Protein AF-A0A2A4QJ67-F1 (afdb_monomer)

Mean predicted aligned error: 8.99 Å

Radius of gyration: 19.33 Å; Cα contacts (8 Å, |Δi|>4): 66; chains: 1; bounding box: 46×24×61 Å

Foldseek 3Di:
DVVVVVVVVVVVVVVVVVVVVVVVVVVLVVLLVLLVVLLVVCVVVVVPDDDPPVSVVVSVVSNLVSLLVCQQPVPPDPDPSNVVSLVSCVVSVRPPVRHDPD

Sequence (102 aa):
MKKIFISFLAGVVLTAFLAYLSIAKLIFSSVQEQAYIHINVLALMEKGYNLTIEDQRLSANYGIEHVQTLISDPFVFCDDLTLKIIEKARKLKLKQNLMPDC

Nearest PDB structures (foldseek):
  5jsb-assembly1_B  TM=3.228E-01  e=4.436E+00  synthetic construct

Secondary structure (DSSP, 8-state):
-HHHHHHHHHHHHHHHHHHHHHHHHHHHHHHHHHHHHHHHHHHHHHTT----HHHHHHHHHHHHHHHHHHHHSTTS---HHHHHHHHHHHHTT--GGG----

pLDDT: mean 76.03, std 10.23, range [49.72, 93.06]

Solvent-accessible surface area (backbone atoms only — not comparable to full-atom values): 5758 Å² total; per-residue (Å²): 114,70,66,62,54,52,55,51,51,52,49,54,52,51,53,50,51,53,50,49,54,51,51,51,51,52,52,50,52,54,43,51,54,51,22,44,53,20,47,49,54,52,54,41,48,77,71,66,53,92,65,56,73,64,60,52,51,50,30,50,53,52,20,52,54,35,45,49,59,60,27,75,55,38,88,81,60,79,44,76,65,52,50,52,44,51,53,53,39,53,77,71,64,47,82,69,95,55,64,53,97,116

Structure (mmCIF, N/CA/C/O backbone):
data_AF-A0A2A4QJ67-F1
#
_entry.id   AF-A0A2A4QJ67-F1
#
loop_
_atom_site.group_PDB
_atom_site.id
_atom_site.type_symbol
_atom_site.label_atom_id
_atom_site.label_alt_id
_atom_site.label_comp_id
_atom_site.label_asym_id
_atom_site.label_entity_id
_atom_site.label_seq_id
_atom_site.pdbx_PDB_ins_code
_atom_site.Cartn_x
_atom_site.Cartn_y
_atom_site.Cartn_z
_atom_site.occupancy
_atom_site.B_iso_or_equiv
_atom_site.auth_seq_id
_atom_site.auth_comp_id
_atom_site.auth_asym_id
_atom_site.auth_atom_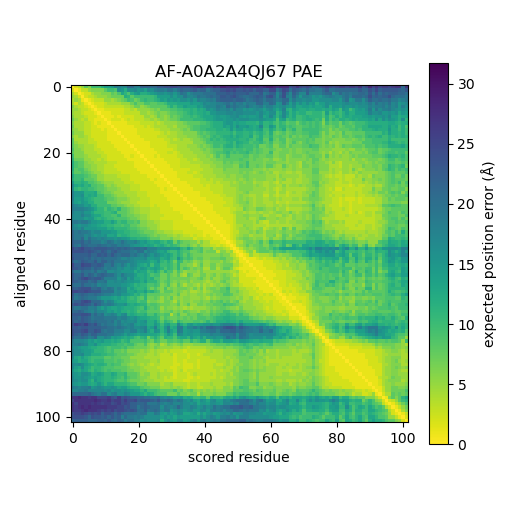id
_atom_site.pdbx_PDB_model_num
ATOM 1 N N . MET A 1 1 ? 29.918 1.762 -39.419 1.00 62.50 1 MET A N 1
ATOM 2 C CA . MET A 1 1 ? 29.682 2.709 -38.302 1.00 62.50 1 MET A CA 1
ATOM 3 C C . MET A 1 1 ? 28.212 2.823 -37.872 1.00 62.50 1 MET A C 1
ATOM 5 O O . MET A 1 1 ? 27.966 2.655 -36.689 1.00 62.50 1 MET A O 1
ATOM 9 N N . LYS A 1 2 ? 27.220 2.996 -38.769 1.00 65.00 2 LYS A N 1
ATOM 10 C CA . LYS A 1 2 ? 25.783 3.096 -38.390 1.00 65.00 2 LYS A CA 1
ATOM 11 C C . LYS A 1 2 ? 25.229 1.946 -37.522 1.00 65.00 2 LYS A C 1
ATOM 13 O O . LYS A 1 2 ? 24.496 2.209 -36.582 1.00 65.00 2 LYS A O 1
ATOM 18 N N . LYS A 1 3 ? 25.589 0.685 -37.802 1.00 66.88 3 LYS A N 1
ATOM 19 C CA . LYS A 1 3 ? 25.082 -0.482 -37.045 1.00 66.88 3 LYS A CA 1
ATOM 20 C C . LYS A 1 3 ? 25.522 -0.489 -35.574 1.00 66.88 3 LYS A C 1
ATOM 22 O O . LYS A 1 3 ? 24.712 -0.783 -34.709 1.00 66.88 3 LYS A O 1
ATOM 27 N N . ILE A 1 4 ? 26.768 -0.095 -35.301 1.00 71.44 4 ILE A N 1
ATOM 28 C CA . ILE A 1 4 ? 27.323 -0.018 -33.937 1.00 71.44 4 ILE A CA 1
ATOM 29 C C . ILE A 1 4 ? 26.583 1.054 -33.125 1.00 71.44 4 ILE A C 1
ATOM 31 O O . ILE A 1 4 ? 26.225 0.820 -31.977 1.00 71.44 4 ILE A O 1
ATOM 35 N N . PHE A 1 5 ? 26.285 2.197 -33.748 1.00 77.00 5 PHE A N 1
ATOM 36 C CA . PHE A 1 5 ? 25.530 3.278 -33.115 1.00 77.00 5 PHE A CA 1
ATOM 37 C C . PHE A 1 5 ? 24.084 2.873 -32.777 1.00 77.00 5 PHE A C 1
ATOM 39 O O . PHE A 1 5 ? 23.597 3.184 -31.696 1.00 77.00 5 PHE A O 1
ATOM 46 N N . ILE A 1 6 ? 23.414 2.126 -33.663 1.00 79.69 6 ILE A N 1
ATOM 47 C CA . ILE A 1 6 ? 22.047 1.630 -33.428 1.00 79.69 6 ILE A CA 1
ATOM 48 C C . ILE A 1 6 ? 22.018 0.615 -32.278 1.00 79.69 6 ILE A C 1
ATOM 50 O O . ILE A 1 6 ? 21.158 0.709 -31.407 1.00 79.69 6 ILE A O 1
ATOM 54 N N . SER A 1 7 ? 22.969 -0.324 -32.235 1.00 80.56 7 SER A N 1
ATOM 55 C CA . SER A 1 7 ? 23.069 -1.296 -31.138 1.00 80.56 7 SER A CA 1
ATOM 56 C C . SER A 1 7 ? 23.380 -0.630 -29.796 1.00 80.56 7 SER A C 1
ATOM 58 O O . SER A 1 7 ? 22.808 -1.015 -28.780 1.00 80.56 7 SER A O 1
ATOM 60 N N . PHE A 1 8 ? 24.236 0.396 -29.790 1.00 86.94 8 PHE A N 1
ATOM 61 C CA . PHE A 1 8 ? 24.518 1.186 -28.592 1.00 86.94 8 PHE A CA 1
ATOM 62 C C . PHE A 1 8 ? 23.266 1.922 -28.091 1.00 86.94 8 PHE A C 1
ATOM 64 O O . PHE A 1 8 ? 22.926 1.822 -26.915 1.00 86.94 8 PHE A O 1
ATOM 71 N N . LEU A 1 9 ? 22.534 2.593 -28.987 1.00 89.31 9 LEU A N 1
ATOM 72 C CA . LEU A 1 9 ? 21.305 3.308 -28.638 1.00 89.31 9 LEU A CA 1
ATOM 73 C C . LEU A 1 9 ? 20.225 2.358 -28.097 1.00 89.31 9 LEU A C 1
ATOM 75 O O . LEU A 1 9 ? 19.594 2.660 -27.088 1.00 89.31 9 LEU A O 1
ATOM 79 N N . ALA A 1 10 ? 20.050 1.189 -28.720 1.00 89.19 10 ALA A N 1
ATOM 80 C CA . ALA A 1 10 ? 19.120 0.168 -28.241 1.00 89.19 10 ALA A CA 1
ATOM 81 C C . ALA A 1 10 ? 19.484 -0.329 -26.832 1.00 89.19 10 ALA A C 1
ATOM 83 O O . ALA A 1 10 ? 18.600 -0.502 -25.996 1.00 89.19 10 ALA A O 1
ATOM 84 N N . GL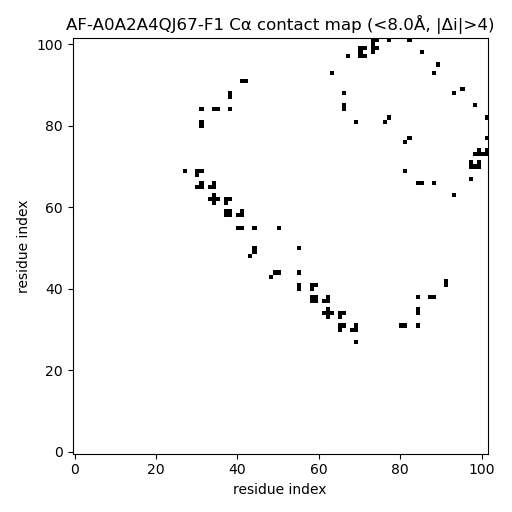Y A 1 11 ? 20.781 -0.500 -26.550 1.00 90.12 11 GLY A N 1
ATOM 85 C CA . GLY A 1 11 ? 21.268 -0.857 -25.218 1.00 90.12 11 GLY A CA 1
ATOM 86 C C . GLY A 1 11 ? 20.921 0.194 -24.162 1.00 90.12 11 GLY A C 1
ATOM 87 O O . GLY A 1 11 ? 20.407 -0.161 -23.106 1.00 90.12 11 GLY A O 1
ATOM 88 N N . VAL A 1 12 ? 21.131 1.479 -24.465 1.00 91.38 12 VAL A N 1
ATOM 89 C CA . VAL A 1 12 ? 20.795 2.594 -23.557 1.00 91.38 12 VAL A CA 1
ATOM 90 C C . VAL A 1 12 ? 19.289 2.683 -23.297 1.00 91.38 12 VAL A C 1
ATOM 92 O O . VAL A 1 12 ? 18.868 2.894 -22.163 1.00 91.38 12 VAL A O 1
ATOM 95 N N . VAL A 1 13 ? 18.461 2.496 -24.327 1.00 92.81 13 VAL A N 1
ATOM 96 C CA . VAL A 1 13 ? 16.998 2.511 -24.170 1.00 92.81 13 VAL A CA 1
ATOM 97 C C . VAL A 1 13 ? 16.531 1.341 -23.306 1.00 92.81 13 VAL A C 1
ATOM 99 O O . VAL A 1 13 ? 15.706 1.530 -22.415 1.00 92.81 13 VAL A O 1
ATOM 102 N N . LEU A 1 14 ? 17.082 0.143 -23.521 1.00 93.06 14 LEU A N 1
ATOM 103 C CA . LEU A 1 14 ? 16.717 -1.038 -22.743 1.00 93.06 14 LEU A CA 1
ATOM 104 C C . LEU A 1 14 ? 17.107 -0.895 -21.266 1.00 93.06 14 LEU A C 1
ATOM 106 O O . LEU A 1 14 ? 16.306 -1.217 -20.390 1.00 93.06 14 LEU A O 1
ATOM 110 N N . THR A 1 15 ? 18.308 -0.390 -20.972 1.00 92.62 15 THR A N 1
ATOM 111 C CA . THR A 1 15 ? 18.737 -0.175 -19.582 1.00 92.62 15 THR A CA 1
ATOM 112 C C . THR A 1 15 ? 17.923 0.918 -18.899 1.00 92.62 15 THR A C 1
ATOM 114 O O . THR A 1 15 ? 17.524 0.733 -17.750 1.00 92.62 15 THR A O 1
ATOM 117 N N . ALA A 1 16 ? 17.602 2.011 -19.598 1.00 91.75 16 ALA A N 1
ATOM 118 C CA . ALA A 1 16 ? 16.721 3.055 -19.077 1.00 91.75 16 ALA A CA 1
ATOM 119 C C . ALA A 1 16 ? 15.310 2.522 -18.776 1.00 91.75 16 ALA A C 1
ATOM 121 O O . ALA A 1 16 ? 14.747 2.823 -17.725 1.00 91.75 16 ALA A O 1
ATOM 122 N N . PHE A 1 17 ? 14.762 1.681 -19.658 1.00 90.56 17 PHE A N 1
ATOM 123 C CA . PHE A 1 17 ? 13.453 1.057 -19.466 1.00 90.56 17 PHE A CA 1
ATOM 124 C C . PHE A 1 17 ? 13.427 0.122 -18.247 1.00 90.56 17 PHE A C 1
ATOM 126 O O . PHE A 1 17 ? 12.522 0.204 -17.417 1.00 90.56 17 PHE A O 1
ATOM 133 N N . LEU A 1 18 ? 14.447 -0.726 -18.084 1.00 88.25 18 LEU A N 1
ATOM 134 C CA . LEU A 1 18 ? 14.561 -1.616 -16.922 1.00 88.25 18 LEU A CA 1
ATOM 135 C C . LEU A 1 18 ? 14.759 -0.843 -15.610 1.00 88.25 18 LEU A C 1
ATOM 137 O O . LEU A 1 18 ? 14.174 -1.206 -14.587 1.00 88.25 18 LEU A O 1
ATOM 141 N N . ALA A 1 19 ? 15.553 0.230 -15.633 1.00 88.69 19 ALA A N 1
ATOM 142 C CA . ALA A 1 19 ? 15.733 1.104 -14.478 1.00 88.69 19 ALA A CA 1
ATOM 143 C C . ALA A 1 19 ? 14.413 1.775 -14.075 1.00 88.69 19 ALA A C 1
ATOM 145 O O . ALA A 1 19 ? 14.053 1.758 -12.899 1.00 88.69 19 ALA A O 1
ATOM 146 N N . TYR A 1 20 ? 13.656 2.287 -15.049 1.00 86.56 20 TYR A N 1
ATOM 147 C CA . TYR A 1 20 ? 12.337 2.869 -14.816 1.00 86.56 20 TYR A CA 1
ATOM 148 C C . TYR A 1 20 ? 11.371 1.868 -14.169 1.00 86.56 20 TYR A C 1
ATOM 150 O O . TYR A 1 20 ? 10.785 2.173 -13.131 1.00 86.56 20 TYR A O 1
ATOM 158 N N . LEU A 1 21 ? 11.264 0.649 -14.713 1.00 83.00 21 LEU A N 1
ATOM 159 C CA . LEU A 1 21 ? 10.411 -0.401 -14.142 1.00 83.00 21 LEU A CA 1
ATOM 160 C C . LEU A 1 21 ? 10.818 -0.769 -12.707 1.00 83.00 21 LEU A C 1
ATOM 162 O O . LEU A 1 21 ? 9.960 -0.997 -11.855 1.00 83.00 21 LEU A O 1
ATOM 166 N N . SER A 1 22 ? 12.123 -0.810 -12.430 1.00 81.88 22 SER A N 1
ATOM 167 C CA . SER A 1 22 ? 12.647 -1.141 -11.100 1.00 81.88 22 SER A CA 1
ATOM 168 C C . SER A 1 22 ? 12.307 -0.062 -10.071 1.00 81.88 22 SER A C 1
ATOM 170 O O . SER A 1 22 ? 11.867 -0.381 -8.968 1.00 81.88 22 SER A O 1
ATOM 172 N N . ILE A 1 23 ? 12.462 1.213 -10.442 1.00 83.44 23 ILE A N 1
ATOM 173 C CA . ILE A 1 23 ? 12.101 2.354 -9.589 1.00 83.44 23 ILE A CA 1
ATOM 174 C C . ILE A 1 23 ? 10.588 2.386 -9.357 1.00 83.44 23 ILE A C 1
ATOM 176 O O . ILE A 1 23 ? 10.156 2.535 -8.216 1.00 83.44 23 ILE A O 1
ATOM 180 N N . ALA A 1 24 ? 9.784 2.185 -10.405 1.00 80.44 24 ALA A N 1
ATOM 181 C CA . ALA A 1 24 ? 8.330 2.127 -10.288 1.00 80.44 24 ALA A CA 1
ATOM 182 C C . ALA A 1 24 ? 7.886 1.029 -9.309 1.00 80.44 24 ALA A C 1
ATOM 184 O O . ALA A 1 24 ? 7.075 1.286 -8.422 1.00 80.44 24 ALA A O 1
ATOM 185 N N . LYS A 1 25 ? 8.482 -0.168 -9.400 1.00 81.88 25 LYS A N 1
ATOM 186 C CA . LYS A 1 25 ? 8.200 -1.274 -8.476 1.00 81.88 25 LYS A CA 1
ATOM 187 C C . LYS A 1 25 ? 8.595 -0.949 -7.032 1.00 81.88 25 LYS A C 1
ATOM 189 O O . LYS A 1 25 ? 7.854 -1.289 -6.115 1.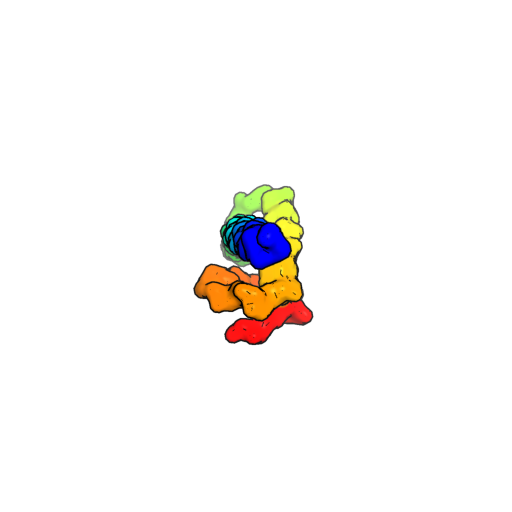00 81.88 25 LYS A O 1
ATOM 194 N N . LEU A 1 26 ? 9.741 -0.299 -6.821 1.00 82.81 26 LEU A N 1
ATOM 195 C CA . LEU A 1 26 ? 10.192 0.098 -5.484 1.00 82.81 26 LEU A CA 1
ATOM 196 C C . LEU A 1 26 ? 9.234 1.113 -4.845 1.00 82.81 26 LEU A C 1
ATOM 198 O O . LEU A 1 26 ? 8.829 0.936 -3.697 1.00 82.81 26 LEU A O 1
ATOM 202 N N . ILE A 1 27 ? 8.847 2.148 -5.598 1.00 81.75 27 ILE A N 1
ATOM 203 C CA . ILE A 1 27 ? 7.887 3.160 -5.138 1.00 81.75 27 ILE A CA 1
ATOM 204 C C . ILE A 1 27 ? 6.555 2.487 -4.811 1.00 81.75 27 ILE A C 1
ATOM 206 O O . ILE A 1 27 ? 6.030 2.683 -3.718 1.00 81.75 27 ILE A O 1
ATOM 210 N N . PHE A 1 28 ? 6.055 1.630 -5.702 1.00 80.69 28 PHE A N 1
ATOM 211 C CA . PHE A 1 28 ? 4.805 0.912 -5.489 1.00 80.69 28 PHE A CA 1
ATOM 212 C C . PHE A 1 28 ? 4.832 0.062 -4.208 1.00 80.69 28 PHE A C 1
ATOM 214 O O . PHE A 1 28 ? 3.947 0.202 -3.367 1.00 80.69 28 PHE A O 1
ATOM 221 N N . SER A 1 29 ? 5.896 -0.720 -3.994 1.00 81.06 29 SER A N 1
ATOM 222 C CA . SER A 1 29 ? 6.078 -1.515 -2.770 1.00 81.06 29 SER A CA 1
ATOM 223 C C . SER A 1 29 ? 6.047 -0.653 -1.507 1.00 81.06 29 SER A C 1
ATOM 225 O O . SER A 1 29 ? 5.423 -1.024 -0.516 1.00 81.06 29 SER A O 1
ATOM 227 N N . SER A 1 30 ? 6.691 0.517 -1.539 1.00 83.12 30 SER A N 1
ATOM 228 C CA . SER A 1 30 ? 6.697 1.430 -0.391 1.00 83.12 30 SER A CA 1
ATOM 229 C C . SER A 1 30 ? 5.308 2.010 -0.094 1.00 83.12 30 SER A C 1
ATOM 231 O O . SER A 1 30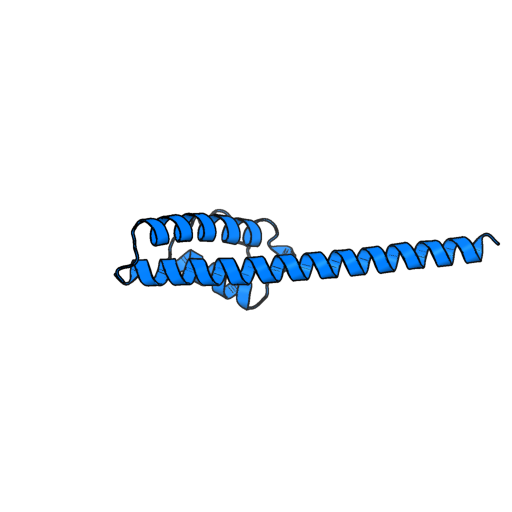 ? 4.927 2.140 1.069 1.00 83.12 30 SER A O 1
ATOM 233 N N . VAL A 1 31 ? 4.520 2.300 -1.135 1.00 81.94 31 VAL A N 1
ATOM 234 C CA . VAL A 1 31 ? 3.144 2.800 -1.004 1.00 81.94 31 VAL A CA 1
ATOM 235 C C . VAL A 1 31 ? 2.232 1.712 -0.434 1.00 81.94 31 VAL A C 1
ATOM 237 O O . VAL A 1 31 ? 1.414 2.002 0.440 1.00 81.94 31 VAL A O 1
ATOM 240 N N . GLN A 1 32 ? 2.396 0.455 -0.865 1.00 81.50 32 GLN A N 1
ATOM 241 C CA . GLN A 1 32 ? 1.648 -0.685 -0.324 1.00 81.50 32 GLN A CA 1
ATOM 242 C C . GLN A 1 32 ? 1.892 -0.875 1.175 1.00 81.50 32 GLN A C 1
ATOM 244 O O . GLN A 1 32 ? 0.938 -1.016 1.942 1.00 81.50 32 GLN A O 1
ATOM 249 N N . GLU A 1 33 ? 3.154 -0.861 1.610 1.00 83.62 33 GLU A N 1
ATOM 250 C CA . GLU A 1 33 ? 3.496 -1.013 3.027 1.00 83.62 33 GLU A CA 1
ATOM 251 C C . GLU A 1 33 ? 2.880 0.102 3.880 1.00 83.62 33 GLU A C 1
ATOM 253 O O . GLU A 1 33 ? 2.260 -0.177 4.911 1.00 83.62 33 GLU A O 1
ATOM 258 N N . GLN A 1 34 ? 2.969 1.355 3.423 1.00 83.81 34 GLN A N 1
ATOM 259 C CA . GLN A 1 34 ? 2.367 2.494 4.121 1.00 83.81 34 GLN A CA 1
ATOM 260 C C . GLN A 1 34 ? 0.840 2.378 4.193 1.00 83.81 34 GLN A C 1
ATOM 262 O O . GLN A 1 34 ? 0.262 2.515 5.275 1.00 83.81 34 GLN A O 1
ATOM 267 N N . ALA A 1 35 ? 0.177 2.037 3.082 1.00 81.44 35 ALA A N 1
ATOM 268 C CA . ALA A 1 35 ? -1.267 1.804 3.062 1.00 81.44 35 ALA A CA 1
ATOM 269 C C . ALA A 1 35 ? -1.678 0.718 4.066 1.00 81.44 35 ALA A C 1
ATOM 271 O O . ALA A 1 35 ? -2.650 0.884 4.809 1.00 81.44 35 ALA A O 1
ATOM 272 N N . TYR A 1 36 ? -0.920 -0.380 4.125 1.00 82.38 36 TYR A N 1
ATOM 273 C CA . TYR A 1 36 ? -1.197 -1.485 5.033 1.00 82.38 36 TYR A CA 1
ATOM 274 C C . TYR A 1 36 ? -1.087 -1.069 6.506 1.00 82.38 36 TYR A C 1
ATOM 276 O O . TYR A 1 36 ? -1.969 -1.409 7.301 1.00 82.38 36 TYR A O 1
ATOM 284 N N . ILE A 1 37 ? -0.052 -0.303 6.869 1.00 82.88 37 ILE A N 1
ATOM 285 C CA . ILE A 1 37 ? 0.127 0.234 8.226 1.00 82.88 37 ILE A CA 1
ATOM 286 C C . ILE A 1 37 ? -1.058 1.127 8.602 1.00 82.88 37 ILE A C 1
ATOM 288 O O . ILE A 1 37 ? -1.691 0.903 9.637 1.00 82.88 37 ILE A O 1
ATOM 292 N N . HIS A 1 38 ? -1.409 2.089 7.747 1.00 83.38 38 HIS A N 1
ATOM 293 C CA . HIS A 1 38 ? -2.473 3.051 8.034 1.00 83.38 38 HIS A CA 1
ATOM 294 C C . HIS A 1 38 ? -3.854 2.406 8.147 1.00 83.38 38 HIS A C 1
ATOM 296 O O . HIS A 1 38 ? -4.618 2.721 9.062 1.00 83.38 38 HIS A O 1
ATOM 302 N N . ILE A 1 39 ? -4.162 1.444 7.277 1.00 80.69 39 ILE A N 1
ATOM 303 C CA . ILE A 1 39 ? -5.385 0.645 7.388 1.00 80.69 39 ILE A CA 1
ATOM 304 C C . ILE A 1 39 ? -5.408 -0.164 8.687 1.00 80.69 39 ILE A C 1
ATOM 306 O O . ILE A 1 39 ? -6.469 -0.342 9.286 1.00 80.69 39 ILE A O 1
ATOM 310 N N . ASN A 1 40 ? -4.262 -0.665 9.149 1.00 81.75 40 ASN A N 1
ATOM 311 C CA . ASN A 1 40 ? -4.210 -1.426 10.391 1.00 81.75 40 ASN A CA 1
ATOM 312 C C . ASN A 1 40 ? -4.458 -0.538 11.617 1.00 81.75 40 ASN A C 1
ATOM 314 O O . ASN A 1 40 ? -5.157 -0.954 12.538 1.00 81.75 40 ASN A O 1
ATOM 318 N N . VAL A 1 41 ? -3.949 0.694 11.604 1.00 82.00 41 VAL A N 1
ATOM 319 C CA . VAL A 1 41 ? -4.260 1.708 12.620 1.00 82.00 41 VAL A CA 1
ATOM 320 C C . VAL A 1 41 ? -5.758 2.032 12.614 1.00 82.00 41 VAL A C 1
ATOM 322 O O . VAL A 1 41 ? -6.385 1.989 13.670 1.00 82.00 41 VAL A O 1
ATOM 325 N N . LEU A 1 42 ? -6.365 2.234 11.438 1.00 80.12 42 LEU A N 1
ATOM 326 C CA . LEU A 1 42 ? -7.818 2.424 11.311 1.00 80.12 42 LEU A CA 1
ATOM 327 C C . LEU A 1 42 ? -8.620 1.236 11.875 1.00 80.12 42 LEU A C 1
ATOM 329 O O . LEU A 1 42 ? -9.613 1.431 12.571 1.00 80.12 42 LEU A O 1
ATOM 333 N N . ALA A 1 43 ? -8.171 0.001 11.639 1.00 81.50 43 ALA A N 1
ATOM 334 C CA . ALA A 1 43 ? -8.813 -1.194 12.189 1.00 81.50 43 ALA A CA 1
ATOM 335 C C . ALA A 1 43 ? -8.692 -1.296 13.722 1.00 81.50 43 ALA A C 1
ATOM 337 O O . ALA A 1 43 ? -9.572 -1.851 14.380 1.00 81.50 43 ALA A O 1
ATOM 338 N N . LEU A 1 44 ? -7.613 -0.775 14.315 1.00 82.31 44 LEU A N 1
ATOM 339 C CA . LEU A 1 44 ? -7.488 -0.669 15.771 1.00 82.31 44 LEU A CA 1
ATOM 340 C C . LEU A 1 44 ? -8.434 0.403 16.331 1.00 82.31 44 LEU A C 1
ATOM 342 O O . LEU A 1 44 ? -9.054 0.185 17.369 1.00 82.31 44 LEU A O 1
ATOM 346 N N . MET A 1 45 ? -8.617 1.519 15.626 1.00 79.06 45 MET A N 1
ATOM 347 C CA . MET A 1 45 ? -9.604 2.531 16.017 1.00 79.06 45 MET A CA 1
ATOM 348 C C . MET A 1 45 ? -11.027 1.968 16.034 1.00 79.06 45 MET A C 1
ATOM 350 O O . MET A 1 45 ? -11.752 2.184 17.000 1.00 79.06 45 MET A O 1
ATOM 354 N N . GLU A 1 46 ? -11.413 1.199 15.009 1.00 79.38 46 GLU A N 1
ATOM 355 C CA . GLU A 1 46 ? -12.735 0.554 14.936 1.00 79.38 46 GLU A CA 1
ATOM 356 C C . GLU A 1 46 ? -12.985 -0.392 16.125 1.00 79.38 46 GLU A C 1
ATOM 358 O O . GLU A 1 46 ? -14.109 -0.520 16.605 1.00 79.38 46 GLU A O 1
ATOM 363 N N . LYS A 1 47 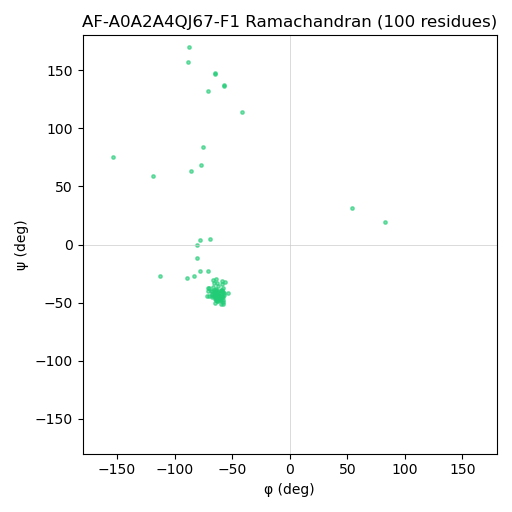? -11.924 -1.009 16.659 1.00 82.38 47 LYS A N 1
ATOM 364 C CA . LYS A 1 47 ? -11.978 -1.870 17.852 1.00 82.38 47 LYS A CA 1
ATOM 365 C C . LYS A 1 47 ? -11.987 -1.104 19.183 1.00 82.38 47 LYS A C 1
ATOM 367 O O . LYS A 1 47 ? -12.043 -1.742 20.232 1.00 82.38 47 LYS A O 1
ATOM 372 N N . GLY A 1 48 ? -11.931 0.228 19.163 1.00 78.12 48 GLY A N 1
ATOM 373 C CA . GLY A 1 48 ? -11.998 1.071 20.360 1.00 78.12 48 GLY A CA 1
ATOM 374 C C . GLY A 1 48 ? -10.670 1.251 21.102 1.00 78.12 48 GLY A C 1
ATOM 375 O O . GLY A 1 48 ? -10.679 1.614 22.277 1.00 78.12 48 GLY A O 1
ATOM 376 N N . TYR A 1 49 ? -9.524 1.003 20.457 1.00 79.88 49 TYR A N 1
ATOM 377 C CA . TYR A 1 49 ? -8.223 1.301 21.065 1.00 79.88 49 TYR A CA 1
ATOM 378 C C . TYR A 1 49 ? -7.984 2.823 21.134 1.00 79.88 49 TYR A C 1
ATOM 380 O O . TYR A 1 49 ? -8.148 3.535 20.143 1.00 79.88 49 TYR A O 1
ATOM 388 N N . ASN A 1 50 ? -7.555 3.317 22.303 1.00 75.38 50 ASN A N 1
ATOM 389 C CA . ASN A 1 50 ? -7.273 4.738 22.551 1.00 75.38 50 ASN A CA 1
ATOM 390 C C . ASN A 1 50 ? -5.946 5.174 21.903 1.00 75.38 50 ASN A C 1
ATOM 392 O O . ASN A 1 50 ? -4.897 5.200 22.543 1.00 75.38 50 ASN A O 1
ATOM 396 N N . LEU A 1 51 ? -6.009 5.519 20.620 1.00 74.50 51 LEU A N 1
ATOM 397 C CA . LEU A 1 51 ? -4.996 6.316 19.920 1.00 74.50 51 LEU A CA 1
ATOM 398 C C . LEU A 1 51 ? -5.324 7.807 20.067 1.00 74.50 51 LEU A C 1
ATOM 400 O O . LEU A 1 51 ? -6.487 8.152 20.289 1.00 74.50 51 LEU A O 1
ATOM 404 N N . THR A 1 52 ? -4.342 8.702 19.935 1.00 79.06 52 THR A N 1
ATOM 405 C CA . THR A 1 52 ? -4.644 10.140 19.988 1.00 79.06 52 THR A CA 1
ATOM 406 C C . THR A 1 52 ? -5.524 10.539 18.798 1.00 79.06 52 THR A C 1
ATOM 408 O O . THR A 1 52 ? -5.401 9.974 17.714 1.00 79.06 52 THR A O 1
ATOM 411 N N . ILE A 1 53 ? -6.425 11.511 18.978 1.00 73.69 53 ILE A N 1
ATOM 412 C CA . ILE A 1 53 ? -7.332 11.980 17.908 1.00 73.69 53 ILE A CA 1
ATOM 413 C C . ILE A 1 53 ? -6.543 12.434 16.662 1.00 73.69 53 ILE A C 1
ATOM 415 O O . ILE A 1 53 ? -7.001 12.251 15.534 1.00 73.69 53 ILE A O 1
ATOM 419 N N . GLU A 1 54 ? -5.337 12.974 16.853 1.00 75.19 54 GLU A N 1
ATOM 420 C CA . GLU A 1 54 ? -4.447 13.363 15.756 1.00 75.19 54 GLU A CA 1
ATOM 421 C C . GLU A 1 54 ? -3.870 12.153 15.008 1.00 75.19 54 GLU A C 1
ATOM 423 O O . GLU A 1 54 ? -3.940 12.127 13.779 1.00 75.19 54 GLU A O 1
ATOM 428 N N . ASP A 1 55 ? -3.400 11.110 15.705 1.00 69.81 55 ASP A N 1
ATOM 429 C CA . ASP A 1 55 ? -2.914 9.871 15.065 1.00 69.81 55 ASP A CA 1
ATOM 430 C C . ASP A 1 55 ? -4.009 9.211 14.221 1.00 69.81 55 ASP A C 1
ATOM 432 O O . ASP A 1 55 ? -3.774 8.717 13.115 1.00 69.81 55 ASP A O 1
ATOM 436 N N . GLN A 1 56 ? -5.236 9.246 14.738 1.00 68.81 56 GLN A N 1
ATOM 437 C CA . GLN A 1 56 ? -6.423 8.721 14.081 1.00 68.81 56 GLN A CA 1
ATOM 438 C C . GLN A 1 56 ? -6.735 9.466 12.781 1.00 68.81 56 GLN A C 1
ATOM 440 O O . GLN A 1 56 ? -6.950 8.853 11.733 1.00 68.81 56 GLN A O 1
ATOM 445 N N . ARG A 1 57 ? -6.728 10.801 12.839 1.00 73.56 57 ARG A N 1
ATOM 446 C CA . ARG A 1 57 ? -7.003 11.666 11.691 1.00 73.56 57 ARG A CA 1
ATOM 447 C C . ARG A 1 57 ? -5.904 11.573 10.636 1.00 73.56 57 ARG A C 1
ATOM 449 O O . ARG A 1 57 ? -6.224 11.450 9.453 1.00 73.56 57 ARG A O 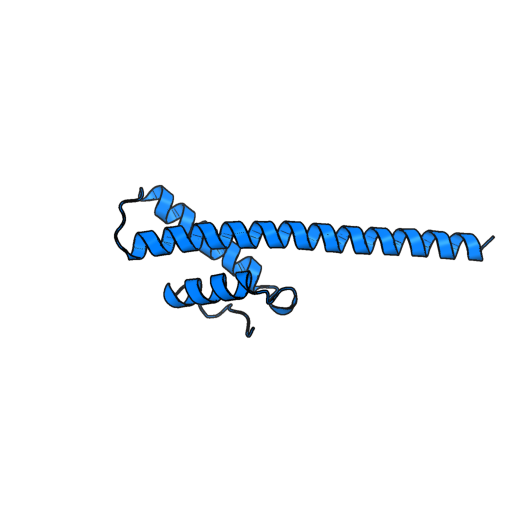1
ATOM 456 N N . LEU A 1 58 ? -4.632 11.613 11.044 1.00 74.56 58 LEU A N 1
ATOM 457 C CA . LEU A 1 58 ? -3.509 11.426 10.127 1.00 74.56 58 LEU A CA 1
ATOM 458 C C . LEU A 1 58 ? -3.629 10.074 9.429 1.00 74.56 58 LEU A C 1
ATOM 460 O O . LEU A 1 58 ? -3.608 10.017 8.203 1.00 74.56 58 LEU A O 1
ATOM 464 N N . SER A 1 59 ? -3.816 8.997 10.190 1.00 77.00 59 SER A N 1
ATOM 465 C CA . SER A 1 59 ? -3.866 7.660 9.611 1.00 77.00 59 SER A CA 1
ATOM 466 C C . SER A 1 59 ? -5.066 7.447 8.692 1.00 77.00 59 SER A C 1
ATOM 468 O O . SER A 1 59 ? -4.946 6.739 7.694 1.00 77.00 59 SER A O 1
ATOM 470 N N . ALA A 1 60 ? -6.209 8.072 8.982 1.00 74.06 60 ALA A N 1
ATOM 471 C CA . ALA A 1 60 ? -7.359 8.056 8.086 1.00 74.06 60 ALA A CA 1
ATOM 472 C C . ALA A 1 60 ? -7.053 8.751 6.753 1.00 74.06 60 ALA A C 1
ATOM 474 O O . ALA A 1 60 ? -7.319 8.186 5.693 1.00 74.06 60 ALA A O 1
ATOM 475 N N . ASN A 1 61 ? -6.455 9.943 6.803 1.00 74.19 61 ASN A N 1
ATOM 476 C CA . ASN A 1 61 ? -6.114 10.707 5.605 1.00 74.19 61 ASN A CA 1
ATOM 477 C C . ASN A 1 61 ? -5.060 9.986 4.755 1.00 74.19 61 ASN A C 1
ATOM 479 O O . ASN A 1 61 ? -5.290 9.759 3.568 1.00 74.19 61 ASN A O 1
ATOM 483 N N . TYR A 1 62 ? -3.957 9.554 5.373 1.00 74.69 62 TYR A N 1
ATOM 484 C CA . TYR A 1 62 ? -2.886 8.834 4.681 1.00 74.69 62 TYR A CA 1
ATOM 485 C C . TYR A 1 62 ? -3.354 7.486 4.137 1.00 74.69 62 TYR A C 1
ATOM 487 O O . TYR A 1 62 ? -3.038 7.140 2.999 1.00 74.69 62 TYR A O 1
ATOM 495 N N . GLY A 1 63 ? -4.145 6.744 4.920 1.00 73.75 63 GLY A N 1
ATOM 496 C CA . GLY A 1 63 ? -4.723 5.476 4.493 1.00 73.75 63 GLY A CA 1
ATOM 497 C C . GLY A 1 63 ? -5.598 5.642 3.256 1.00 73.75 63 GLY A C 1
ATOM 498 O O . GLY A 1 63 ? -5.454 4.875 2.313 1.00 73.75 63 GLY A O 1
ATOM 499 N N . ILE A 1 64 ? -6.456 6.666 3.215 1.00 70.44 64 ILE A N 1
ATOM 500 C CA . ILE A 1 64 ? -7.299 6.941 2.044 1.00 70.44 64 ILE A CA 1
ATOM 501 C C . ILE A 1 64 ? -6.448 7.323 0.826 1.00 70.44 64 ILE A C 1
ATOM 503 O O . ILE A 1 64 ? -6.676 6.775 -0.247 1.00 70.44 64 ILE A O 1
ATOM 507 N N . GLU A 1 65 ? -5.468 8.213 0.974 1.00 74.69 65 GLU A N 1
ATOM 508 C CA . GLU A 1 65 ? -4.623 8.688 -0.133 1.00 74.69 65 GLU A CA 1
ATOM 509 C C . GLU A 1 65 ? -3.767 7.571 -0.754 1.00 74.69 65 GLU A C 1
ATOM 511 O O . GLU A 1 65 ? -3.717 7.405 -1.977 1.00 74.69 65 GLU A O 1
ATOM 516 N N . HIS A 1 66 ? -3.135 6.746 0.084 1.00 71.56 66 HIS A N 1
ATOM 517 C CA . HIS A 1 66 ? -2.286 5.655 -0.392 1.00 71.56 66 HIS A CA 1
ATOM 518 C C . HIS A 1 66 ? -3.117 4.542 -1.017 1.00 71.56 66 HIS A C 1
ATOM 520 O O . HIS A 1 66 ? -2.764 4.019 -2.071 1.00 71.56 66 HIS A O 1
ATOM 526 N N . VAL A 1 67 ? -4.264 4.220 -0.416 1.00 68.88 67 VAL A N 1
ATOM 527 C CA . VAL A 1 67 ? -5.213 3.273 -1.001 1.00 68.88 67 VAL A CA 1
ATOM 528 C C . VAL A 1 67 ? -5.707 3.793 -2.346 1.00 68.88 67 VAL A C 1
ATOM 530 O O . VAL A 1 67 ? -5.698 3.039 -3.304 1.00 68.88 67 VAL A O 1
ATOM 533 N N . GLN A 1 68 ? -6.048 5.075 -2.476 1.00 70.38 68 GLN A N 1
ATOM 534 C CA . GLN A 1 68 ? -6.433 5.653 -3.767 1.00 70.38 68 GLN A CA 1
ATOM 535 C C . GLN A 1 68 ? -5.339 5.516 -4.828 1.00 70.38 68 GLN A C 1
ATOM 537 O O . GLN A 1 68 ? -5.657 5.154 -5.955 1.00 70.38 68 GLN A O 1
ATOM 542 N N . THR A 1 69 ? -4.075 5.728 -4.459 1.00 69.44 69 THR A N 1
ATOM 543 C CA . THR A 1 69 ? -2.924 5.568 -5.365 1.00 69.44 69 THR A CA 1
ATOM 544 C C . THR A 1 69 ? -2.750 4.124 -5.840 1.00 69.44 69 THR A C 1
ATOM 546 O O . THR A 1 69 ? -2.531 3.879 -7.022 1.00 69.44 69 THR A O 1
ATOM 549 N N . LEU A 1 70 ? -2.886 3.147 -4.938 1.00 65.75 70 LEU A N 1
ATOM 550 C CA . LEU A 1 70 ? -2.823 1.721 -5.299 1.00 65.75 70 LEU A CA 1
ATOM 551 C C . LEU A 1 70 ? -3.964 1.313 -6.231 1.00 65.75 70 LEU A C 1
ATOM 553 O O . LEU A 1 70 ? -3.845 0.388 -7.028 1.00 65.75 70 LEU A O 1
ATOM 557 N N . ILE A 1 71 ? -5.087 2.001 -6.086 1.00 64.12 71 ILE A N 1
ATOM 558 C CA . ILE A 1 71 ? -6.331 1.694 -6.753 1.00 64.12 71 ILE A CA 1
ATOM 559 C C . ILE A 1 71 ? -6.450 2.395 -8.122 1.00 64.12 71 ILE A C 1
ATOM 561 O O . ILE A 1 71 ? -7.124 1.869 -9.003 1.00 64.12 71 ILE A O 1
ATOM 565 N N . SER A 1 72 ? -5.820 3.560 -8.319 1.00 63.56 72 SER A N 1
ATOM 566 C CA . SER A 1 72 ? -5.896 4.329 -9.571 1.00 63.56 72 SER A CA 1
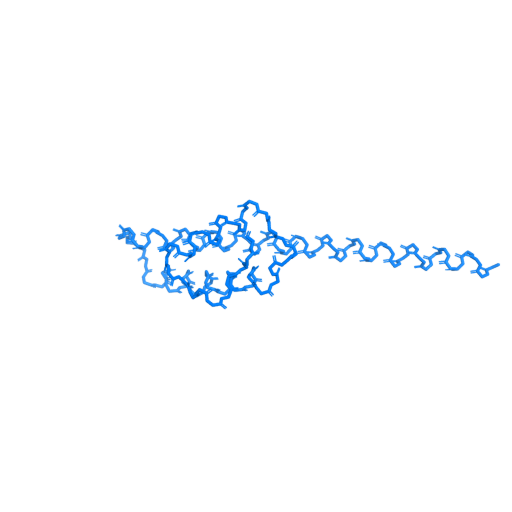ATOM 567 C C . SER A 1 72 ? -5.139 3.695 -10.738 1.00 63.56 72 SER A C 1
ATOM 569 O O . SER A 1 72 ? -5.520 3.932 -11.881 1.00 63.56 72 SER A O 1
ATOM 571 N N . ASP A 1 73 ? -4.145 2.843 -10.462 1.00 60.53 73 ASP A N 1
ATOM 572 C CA . ASP A 1 73 ? -3.424 2.040 -11.465 1.00 60.53 73 ASP A CA 1
ATOM 573 C C . ASP A 1 73 ? -3.598 0.523 -11.215 1.00 60.53 73 ASP A C 1
ATOM 575 O O . ASP A 1 73 ? -2.627 -0.219 -11.024 1.00 60.53 73 ASP A O 1
ATOM 579 N N . PRO A 1 74 ? -4.851 0.030 -11.228 1.00 51.06 74 PRO A N 1
ATOM 580 C CA . PRO A 1 74 ? -5.241 -1.276 -10.693 1.00 51.06 74 PRO A CA 1
ATOM 581 C C . PRO A 1 74 ? -4.592 -2.464 -11.418 1.00 51.06 74 PRO A C 1
ATOM 583 O O . PRO A 1 74 ? -4.295 -3.492 -10.816 1.00 51.06 74 PRO A O 1
ATOM 586 N N . PHE A 1 75 ? -4.361 -2.330 -12.726 1.00 49.72 75 PHE A N 1
ATOM 587 C CA . PHE A 1 75 ? -3.933 -3.437 -13.585 1.00 49.72 75 PHE A CA 1
ATOM 588 C C . PHE A 1 75 ? -2.438 -3.743 -13.507 1.00 49.72 75 PHE A C 1
ATOM 590 O O . PHE A 1 75 ? -1.997 -4.762 -14.038 1.00 49.72 75 PHE A O 1
ATOM 597 N N . VAL A 1 76 ? -1.642 -2.867 -12.889 1.00 56.66 76 VAL A N 1
ATOM 598 C CA . VAL A 1 76 ? -0.183 -3.016 -12.909 1.00 56.66 76 VAL A CA 1
ATOM 599 C C . VAL A 1 76 ? 0.284 -3.994 -11.822 1.00 56.66 76 VAL A C 1
ATOM 601 O O . VAL A 1 76 ? 1.293 -4.672 -12.018 1.00 56.66 76 VAL A O 1
ATOM 604 N N . PHE A 1 77 ? -0.460 -4.145 -10.715 1.00 63.50 77 PHE A N 1
ATOM 605 C CA . PHE A 1 77 ? -0.002 -4.918 -9.556 1.00 63.50 77 PHE A CA 1
ATOM 606 C C . PHE A 1 77 ? -1.150 -5.521 -8.701 1.00 63.50 77 PHE A C 1
ATOM 608 O O . PHE A 1 77 ? -1.413 -5.070 -7.590 1.00 63.50 77 PHE A O 1
ATOM 615 N N . CYS A 1 78 ? -1.811 -6.589 -9.169 1.00 71.25 78 CYS A N 1
ATOM 616 C CA . CYS A 1 78 ? -2.728 -7.404 -8.341 1.00 71.25 78 CYS A CA 1
ATOM 617 C C . CYS A 1 78 ? -1.958 -8.492 -7.556 1.00 71.25 78 CYS A C 1
ATOM 619 O O . CYS A 1 78 ? -2.122 -9.688 -7.800 1.00 71.25 78 CYS A O 1
ATOM 621 N N . ASP A 1 79 ? -1.062 -8.098 -6.651 1.00 77.00 79 ASP A N 1
ATOM 622 C CA . ASP A 1 79 ? -0.369 -9.039 -5.761 1.00 77.00 79 ASP A CA 1
ATOM 623 C C . ASP A 1 79 ? -1.160 -9.322 -4.464 1.00 77.00 79 ASP A C 1
ATOM 625 O O . ASP A 1 79 ? -2.155 -8.665 -4.145 1.00 77.00 79 ASP A O 1
ATOM 629 N N . ASP A 1 80 ? -0.718 -10.319 -3.691 1.00 82.56 80 ASP A N 1
ATOM 630 C CA . ASP A 1 80 ? -1.395 -10.753 -2.456 1.00 82.56 80 ASP A CA 1
ATOM 631 C C . ASP A 1 80 ? -1.523 -9.623 -1.412 1.00 82.56 80 ASP A C 1
ATOM 633 O O . ASP A 1 80 ? -2.519 -9.537 -0.691 1.00 82.56 80 ASP A O 1
ATOM 637 N N . LEU A 1 81 ? -0.542 -8.715 -1.342 1.00 81.44 81 LEU A N 1
ATOM 638 C CA . LEU A 1 81 ? -0.582 -7.588 -0.410 1.00 81.44 81 LEU A CA 1
ATOM 639 C C . LEU A 1 81 ? -1.626 -6.546 -0.829 1.00 81.44 81 LEU A C 1
ATOM 641 O O . LEU A 1 81 ? -2.407 -6.100 0.015 1.00 81.44 81 LEU A O 1
ATOM 645 N N . THR A 1 82 ? -1.691 -6.200 -2.116 1.00 78.00 82 THR A N 1
ATOM 646 C CA . THR A 1 82 ? -2.702 -5.280 -2.660 1.00 78.00 82 THR A CA 1
ATOM 647 C C . THR A 1 82 ? -4.108 -5.808 -2.409 1.00 78.00 82 THR A C 1
ATOM 649 O O . THR A 1 82 ? -4.963 -5.074 -1.909 1.00 78.00 82 THR A O 1
ATOM 652 N N . LEU A 1 83 ? -4.334 -7.103 -2.646 1.00 80.00 83 LEU A N 1
ATOM 653 C CA . LEU A 1 83 ? -5.618 -7.751 -2.373 1.00 80.00 83 LEU A CA 1
ATOM 654 C C . LEU A 1 83 ? -6.009 -7.651 -0.891 1.00 80.00 83 LEU A C 1
ATOM 656 O O . LEU A 1 83 ? -7.139 -7.275 -0.572 1.00 80.00 83 LEU A O 1
ATOM 660 N N . LYS A 1 84 ? -5.069 -7.897 0.031 1.00 81.94 84 LYS A N 1
ATOM 661 C CA . LYS A 1 84 ? -5.301 -7.752 1.482 1.00 81.94 84 LYS A CA 1
ATOM 662 C C . LYS A 1 84 ? -5.627 -6.317 1.892 1.00 81.94 84 LYS A C 1
ATOM 664 O O . LYS A 1 84 ? -6.481 -6.104 2.756 1.00 81.94 84 LYS A O 1
ATOM 669 N N . ILE A 1 85 ? -4.948 -5.335 1.299 1.00 80.06 85 ILE A N 1
ATOM 670 C CA . ILE A 1 85 ? -5.195 -3.904 1.526 1.00 80.06 85 ILE A CA 1
ATOM 671 C C . ILE A 1 85 ? -6.619 -3.547 1.086 1.00 80.06 85 ILE A C 1
ATOM 673 O O . ILE A 1 85 ? -7.370 -2.960 1.868 1.00 80.06 85 ILE A O 1
ATOM 677 N N . ILE A 1 86 ? -7.016 -3.968 -0.119 1.00 77.56 86 ILE A N 1
ATOM 678 C CA . ILE A 1 86 ? -8.358 -3.746 -0.672 1.00 77.56 86 ILE A CA 1
ATOM 679 C C . ILE A 1 86 ? -9.424 -4.418 0.202 1.00 77.56 86 ILE A C 1
ATOM 681 O O . ILE A 1 86 ? -10.418 -3.784 0.560 1.00 77.56 86 ILE A O 1
ATOM 685 N N . GLU A 1 87 ? -9.221 -5.674 0.608 1.00 80.56 87 GLU A N 1
ATOM 686 C CA . GLU A 1 87 ? -10.174 -6.405 1.449 1.00 80.56 87 GLU A CA 1
ATOM 687 C C . GLU A 1 87 ? -10.392 -5.704 2.798 1.00 80.56 87 GLU A C 1
ATOM 68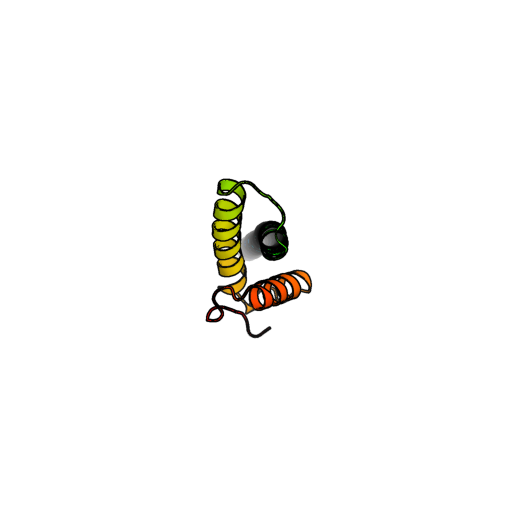9 O O . GLU A 1 87 ? -11.533 -5.504 3.228 1.00 80.56 87 GLU A O 1
ATOM 694 N N . LYS A 1 88 ? -9.309 -5.281 3.464 1.00 80.00 88 LYS A N 1
ATOM 695 C CA . LYS A 1 88 ? -9.407 -4.535 4.725 1.00 80.00 88 LYS A CA 1
ATOM 696 C C . LYS A 1 88 ? -10.072 -3.172 4.532 1.00 80.00 88 LYS A C 1
ATOM 698 O O . LYS A 1 88 ? -10.948 -2.819 5.318 1.00 80.00 88 LYS A O 1
ATOM 703 N N . ALA A 1 89 ? -9.713 -2.432 3.483 1.00 78.12 89 ALA A N 1
ATOM 704 C CA . ALA A 1 89 ? -10.348 -1.155 3.160 1.00 78.12 89 ALA A CA 1
ATOM 705 C C . ALA A 1 89 ? -11.865 -1.308 2.941 1.00 78.12 89 ALA A C 1
ATOM 707 O O . ALA A 1 89 ? -12.645 -0.464 3.387 1.00 78.12 89 ALA A O 1
ATOM 708 N N . ARG A 1 90 ? -12.294 -2.417 2.320 1.00 77.69 90 ARG A N 1
ATOM 709 C CA . ARG A 1 90 ? -13.708 -2.737 2.081 1.00 77.69 90 ARG A CA 1
ATOM 710 C C . ARG A 1 90 ? -14.445 -3.023 3.388 1.00 77.69 90 ARG A C 1
ATOM 712 O O . ARG A 1 90 ? -15.548 -2.512 3.575 1.00 77.69 90 ARG A O 1
ATOM 719 N N . LYS A 1 91 ? -13.829 -3.782 4.307 1.00 81.19 91 LYS A N 1
ATOM 720 C CA . LYS A 1 91 ? -14.372 -4.037 5.660 1.00 81.19 91 LYS A CA 1
ATOM 721 C C . LYS A 1 91 ? -14.586 -2.735 6.434 1.00 81.19 91 LYS A C 1
ATOM 723 O O . LYS A 1 91 ? -15.638 -2.562 7.038 1.00 81.19 91 LYS A O 1
ATOM 728 N N . LEU A 1 92 ? -13.649 -1.796 6.308 1.00 76.19 92 LEU A N 1
ATOM 729 C CA . LEU A 1 92 ? -13.710 -0.463 6.915 1.00 76.19 92 LEU A CA 1
ATOM 730 C C . LEU A 1 92 ? -14.630 0.528 6.176 1.00 76.19 92 LEU A C 1
ATOM 732 O O . LEU A 1 92 ? -14.696 1.697 6.552 1.00 76.19 92 LEU A O 1
ATOM 736 N N . LYS A 1 93 ? -15.337 0.093 5.122 1.00 76.69 93 LYS A N 1
ATOM 737 C CA . LYS A 1 93 ? -16.242 0.926 4.305 1.00 76.69 93 LYS A CA 1
ATOM 738 C C . LYS A 1 93 ? -15.577 2.195 3.739 1.00 76.69 93 LYS A C 1
ATOM 740 O O . LYS A 1 93 ? -16.249 3.207 3.534 1.00 76.69 93 LYS A O 1
ATOM 745 N N . LEU A 1 94 ? -14.273 2.146 3.453 1.00 71.94 94 LEU A N 1
ATOM 746 C CA . LEU A 1 94 ? -13.580 3.218 2.730 1.00 71.94 94 LEU A CA 1
ATOM 747 C C . LEU A 1 94 ? -14.138 3.308 1.293 1.00 71.94 94 LEU A C 1
ATOM 749 O O . LEU A 1 94 ? -14.592 2.298 0.751 1.00 71.94 94 LEU A O 1
ATOM 753 N N . LYS A 1 95 ? -14.175 4.516 0.699 1.00 62.31 95 LYS A N 1
ATOM 754 C CA . LYS A 1 95 ? -14.879 4.816 -0.573 1.00 62.31 95 LYS A CA 1
ATOM 755 C C . LYS A 1 95 ? -14.687 3.710 -1.628 1.00 62.31 95 LYS A C 1
ATOM 757 O O . LYS A 1 95 ? -13.593 3.525 -2.147 1.00 62.31 95 LYS A O 1
ATOM 762 N N . GLN A 1 96 ? -15.787 3.033 -1.966 1.00 53.50 96 GLN A N 1
ATOM 763 C CA . GLN A 1 96 ? -15.809 1.821 -2.796 1.00 53.50 96 GLN A CA 1
ATOM 764 C C . GLN A 1 96 ? -15.662 2.086 -4.300 1.00 53.50 96 GLN A C 1
ATOM 766 O O . GLN A 1 96 ? -15.204 1.209 -5.020 1.00 53.50 96 GLN A O 1
ATOM 771 N N . ASN A 1 97 ? -15.991 3.295 -4.769 1.00 52.44 97 ASN A N 1
ATOM 772 C CA . ASN A 1 97 ? -16.078 3.6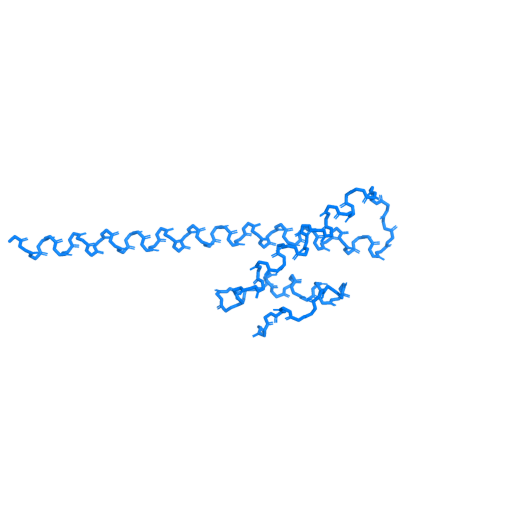43 -6.199 1.00 52.44 97 ASN A CA 1
ATOM 773 C C . ASN A 1 97 ? -14.734 3.674 -6.942 1.00 52.44 97 ASN A C 1
ATOM 775 O O . ASN A 1 97 ? -14.682 4.115 -8.086 1.00 52.44 97 ASN A O 1
ATOM 779 N N . LEU A 1 98 ? -13.651 3.302 -6.272 1.00 51.59 98 LEU A N 1
ATOM 780 C CA . LEU A 1 98 ? -12.318 3.326 -6.841 1.00 51.59 98 LEU A CA 1
ATOM 781 C C . LEU A 1 98 ? -11.768 1.905 -7.000 1.00 51.59 98 LEU A C 1
ATOM 783 O O . LEU A 1 98 ? -10.978 1.712 -7.904 1.00 51.59 98 LEU A O 1
ATOM 787 N N . MET A 1 99 ? -12.187 0.917 -6.198 1.00 52.81 99 MET A N 1
ATOM 788 C CA . MET A 1 99 ? -11.469 -0.359 -6.048 1.00 52.81 99 MET A CA 1
ATOM 789 C C . MET A 1 99 ? -11.243 -1.130 -7.368 1.00 52.81 99 MET A C 1
ATOM 791 O O . MET A 1 99 ? -12.185 -1.255 -8.147 1.00 52.81 99 MET A O 1
ATOM 795 N N . PRO A 1 100 ? -10.038 -1.697 -7.587 1.00 54.34 100 PRO A N 1
ATOM 796 C CA . PRO A 1 100 ? -9.742 -2.581 -8.705 1.00 54.34 100 PRO A CA 1
ATOM 797 C C . PRO A 1 100 ? -10.695 -3.773 -8.699 1.00 54.34 100 PRO A C 1
ATOM 799 O O . PRO A 1 100 ? -10.850 -4.404 -7.650 1.00 54.34 100 PRO A O 1
ATOM 802 N N . ASP A 1 101 ? -11.227 -4.145 -9.862 1.00 55.41 101 ASP A N 1
ATOM 803 C CA . ASP A 1 101 ? -11.625 -5.534 -10.116 1.00 55.41 101 ASP A CA 1
ATOM 804 C C . ASP A 1 101 ? -10.343 -6.345 -10.397 1.00 55.41 101 ASP A C 1
ATOM 806 O O . ASP A 1 101 ? -10.049 -6.734 -11.529 1.00 55.41 101 ASP A O 1
ATOM 810 N N . CYS A 1 102 ? -9.532 -6.501 -9.346 1.00 59.50 102 CYS A N 1
ATOM 811 C CA . CYS A 1 102 ? -8.736 -7.703 -9.138 1.00 59.50 102 CYS A CA 1
ATOM 812 C C . CYS A 1 102 ? -9.675 -8.730 -8.459 1.00 59.50 102 CYS A C 1
ATOM 814 O O . CYS A 1 102 ? -9.582 -9.920 -8.806 1.00 59.50 102 CYS A O 1
#